Protein AF-A0A9W8DIS6-F1 (afdb_monomer_lite)

Radius of gyration: 17.86 Å; chains: 1; bounding box: 37×32×54 Å

Secondary structure (DSSP, 8-state):
-HHHHHHHHHHHHHH-HHHHHHHHHHHHHHHHHHHHHHHHS-HHHHTT-HHHHHHHHHHHHHHHHTT---HHHHHHHHHHHHTT-EEEEETT-SSSEEEEEE-TTS-HHHHHHHHHHHHHTT-EEEEEEES---S----HHHHHHHHHHHHHHHH-S----SEEEEEEEE---

InterPro domains:
  IPR006205 Mevalonate kinase [PTHR43290] (1-139)
  IPR013750 GHMP kinase, C-terminal domain [PF08544] (46-118)
  IPR036554 GHMP kinase, C-terminal domain superfamily [G3DSA:3.30.70.890] (1-132)
  IPR036554 GHMP kinase, C-terminal domain superfamily [SSF55060] (1-138)

Structure (mmCIF, N/CA/C/O backbone):
data_AF-A0A9W8DIS6-F1
#
_entry.id   AF-A0A9W8DIS6-F1
#
loop_
_atom_site.group_PDB
_atom_site.id
_atom_site.type_symbol
_atom_site.label_atom_id
_atom_site.label_alt_id
_atom_site.label_comp_id
_atom_site.label_asym_id
_atom_site.label_entity_id
_atom_site.label_seq_id
_atom_site.pdbx_PDB_ins_code
_atom_site.Cartn_x
_atom_site.Cartn_y
_atom_site.Cartn_z
_atom_site.occupancy
_atom_site.B_iso_or_equiv
_atom_site.auth_seq_id
_atom_site.auth_comp_id
_atom_site.auth_asym_id
_atom_site.auth_atom_id
_atom_site.pdbx_PDB_model_num
ATOM 1 N N . ASN A 1 1 ? 5.644 -17.305 -6.546 1.00 72.06 1 ASN A N 1
ATOM 2 C CA . ASN A 1 1 ? 4.998 -15.992 -6.705 1.00 72.06 1 ASN A CA 1
ATOM 3 C C . ASN A 1 1 ? 5.951 -14.820 -6.414 1.00 72.06 1 ASN A C 1
ATOM 5 O O . ASN A 1 1 ? 6.440 -14.231 -7.367 1.00 72.06 1 ASN A O 1
ATOM 9 N N . THR A 1 2 ? 6.385 -14.553 -5.170 1.00 89.00 2 THR A N 1
ATOM 10 C CA . THR A 1 2 ? 7.256 -13.386 -4.843 1.00 89.00 2 THR A CA 1
ATOM 11 C C . THR A 1 2 ? 8.532 -13.266 -5.687 1.00 89.00 2 THR A C 1
ATOM 13 O O . THR A 1 2 ? 8.830 -12.198 -6.209 1.00 89.00 2 THR A O 1
ATOM 16 N N . LYS A 1 3 ? 9.271 -14.368 -5.889 1.00 93.25 3 LYS A N 1
ATOM 17 C CA . LYS A 1 3 ? 10.482 -14.377 -6.735 1.00 93.25 3 LYS A CA 1
ATOM 18 C C . LYS A 1 3 ? 10.195 -13.938 -8.178 1.00 93.25 3 LYS A C 1
ATOM 20 O O . LYS A 1 3 ? 11.033 -13.285 -8.788 1.00 93.25 3 LYS A O 1
ATOM 25 N N . GLN A 1 4 ? 9.026 -14.295 -8.714 1.00 93.56 4 GLN A N 1
ATOM 26 C CA . GLN A 1 4 ? 8.616 -13.920 -10.069 1.00 93.56 4 GLN A CA 1
ATOM 27 C C . GLN A 1 4 ? 8.267 -12.434 -10.141 1.00 93.56 4 GLN A C 1
ATOM 29 O O . GLN A 1 4 ? 8.707 -11.780 -11.077 1.00 93.56 4 GLN A O 1
ATOM 34 N N . MET A 1 5 ? 7.564 -11.891 -9.140 1.00 95.62 5 MET A N 1
ATOM 35 C CA . MET A 1 5 ? 7.274 -10.453 -9.065 1.00 95.62 5 MET A CA 1
ATOM 36 C C . MET A 1 5 ? 8.565 -9.627 -9.020 1.00 95.62 5 MET A C 1
ATOM 38 O O . MET A 1 5 ? 8.744 -8.708 -9.814 1.00 95.62 5 MET A O 1
ATOM 42 N N . VAL A 1 6 ? 9.522 -10.020 -8.171 1.00 96.62 6 VAL A N 1
ATOM 43 C CA . VAL A 1 6 ? 10.832 -9.351 -8.075 1.00 96.62 6 VAL A CA 1
ATOM 44 C C . VAL A 1 6 ? 11.610 -9.439 -9.393 1.00 96.62 6 VAL A C 1
ATOM 46 O O . VAL A 1 6 ? 12.148 -8.434 -9.855 1.00 96.62 6 VAL A O 1
ATOM 49 N N . ALA A 1 7 ? 11.647 -10.615 -10.029 1.00 96.94 7 ALA A N 1
ATOM 50 C CA . ALA A 1 7 ? 12.296 -10.782 -11.330 1.00 96.94 7 ALA A CA 1
ATOM 51 C C . ALA A 1 7 ? 11.617 -9.948 -12.432 1.00 96.94 7 ALA A C 1
ATOM 53 O O . ALA A 1 7 ? 12.305 -9.381 -13.277 1.00 96.94 7 ALA A O 1
ATOM 54 N N . GLY A 1 8 ? 10.287 -9.832 -12.396 1.00 97.25 8 GLY A N 1
ATOM 55 C CA . GLY A 1 8 ? 9.509 -9.006 -13.316 1.00 97.25 8 GLY A CA 1
ATOM 56 C C . GLY A 1 8 ? 9.868 -7.526 -13.214 1.00 97.25 8 GLY A C 1
ATOM 57 O O . GLY A 1 8 ? 10.178 -6.905 -14.228 1.00 97.25 8 GLY A O 1
ATOM 58 N N . VAL A 1 9 ? 9.926 -6.980 -11.994 1.00 97.56 9 VAL A N 1
ATOM 59 C CA . VAL A 1 9 ? 10.345 -5.585 -11.764 1.00 97.56 9 VAL A CA 1
ATOM 60 C C . VAL A 1 9 ? 11.790 -5.363 -12.216 1.00 97.56 9 VAL A C 1
ATOM 62 O O . VAL A 1 9 ? 12.086 -4.354 -12.854 1.00 97.56 9 VAL A O 1
ATOM 65 N N . ALA A 1 10 ? 12.694 -6.309 -11.938 1.00 98.00 10 ALA A N 1
ATOM 66 C CA . ALA A 1 10 ? 14.090 -6.214 -12.364 1.00 98.00 10 ALA A CA 1
ATOM 67 C C . ALA A 1 10 ? 14.225 -6.167 -13.895 1.00 98.00 10 ALA A C 1
ATOM 69 O O . ALA A 1 10 ? 14.907 -5.286 -14.418 1.00 98.00 10 ALA A O 1
ATOM 70 N N . ALA A 1 11 ? 13.522 -7.053 -14.607 1.00 98.19 11 ALA A N 1
ATOM 71 C CA . ALA A 1 11 ? 13.493 -7.066 -16.067 1.00 98.19 11 ALA A CA 1
ATOM 72 C C . ALA A 1 11 ? 12.838 -5.799 -16.645 1.00 98.19 11 ALA A C 1
ATOM 74 O O . ALA A 1 11 ? 13.307 -5.252 -17.644 1.00 98.19 11 ALA A O 1
ATOM 75 N N . PHE A 1 12 ? 11.776 -5.291 -16.007 1.00 98.12 12 PHE A N 1
ATOM 76 C CA . PHE A 1 12 ? 11.136 -4.041 -16.416 1.00 98.12 12 PHE A CA 1
ATOM 77 C C . PHE A 1 12 ? 12.097 -2.852 -16.282 1.00 98.12 12 PHE A C 1
ATOM 79 O O . PHE A 1 12 ? 12.219 -2.048 -17.208 1.00 98.12 12 PHE A O 1
ATOM 86 N N . ARG A 1 13 ? 12.846 -2.792 -15.173 1.00 98.31 13 ARG A N 1
ATOM 87 C CA . ARG A 1 13 ? 13.876 -1.775 -14.936 1.00 98.31 13 ARG A CA 1
ATOM 88 C C . ARG A 1 13 ? 15.020 -1.855 -15.937 1.00 98.31 13 ARG A C 1
ATOM 90 O O . ARG A 1 13 ? 15.452 -0.820 -16.426 1.00 98.31 13 ARG A O 1
ATOM 97 N N . GLU A 1 14 ? 15.505 -3.055 -16.244 1.00 98.44 14 GLU A N 1
ATOM 98 C CA . GLU A 1 14 ? 16.570 -3.256 -17.234 1.00 98.44 14 GLU A CA 1
ATOM 99 C C . GLU A 1 14 ? 16.143 -2.765 -18.623 1.00 98.44 14 GLU A C 1
ATOM 101 O O . GLU A 1 14 ? 16.919 -2.124 -19.329 1.00 98.44 14 GLU A O 1
ATOM 106 N N . ARG A 1 15 ? 14.881 -3.006 -18.992 1.00 98.38 15 ARG A N 1
ATOM 107 C CA . ARG A 1 15 ? 14.345 -2.616 -20.296 1.00 98.38 15 ARG A CA 1
ATOM 108 C C . ARG A 1 15 ? 14.040 -1.120 -20.414 1.00 98.38 15 ARG A C 1
ATOM 110 O O . ARG A 1 15 ? 14.230 -0.557 -21.490 1.00 98.38 15 ARG A O 1
ATOM 117 N N . TYR A 1 16 ? 13.557 -0.484 -19.346 1.00 98.12 16 TYR A N 1
ATOM 118 C CA . TYR A 1 16 ? 13.136 0.924 -19.350 1.00 98.12 16 TYR A CA 1
ATOM 119 C C . TYR A 1 16 ? 13.656 1.694 -18.122 1.00 98.12 16 TYR A C 1
ATOM 121 O O . TYR A 1 16 ? 12.863 2.211 -17.328 1.00 98.12 16 TYR A O 1
ATOM 129 N N . PRO A 1 17 ? 14.983 1.824 -17.946 1.00 98.19 17 PRO A N 1
ATOM 130 C CA . PRO A 1 17 ? 15.562 2.384 -16.724 1.00 98.19 17 PRO A CA 1
ATOM 131 C C . PRO A 1 17 ? 15.177 3.850 -16.494 1.00 98.19 17 PRO A C 1
ATOM 133 O O . PRO A 1 17 ? 14.930 4.246 -15.358 1.00 98.19 17 PRO A O 1
ATOM 136 N N . SER A 1 18 ? 15.051 4.647 -17.560 1.00 98.31 18 SER A N 1
ATOM 137 C CA . SER A 1 18 ? 14.634 6.055 -17.480 1.00 98.31 18 SER A CA 1
ATOM 138 C C . SER A 1 18 ? 13.182 6.251 -17.032 1.00 98.31 18 SER A C 1
ATOM 140 O O . SER A 1 18 ? 12.822 7.356 -16.643 1.00 98.3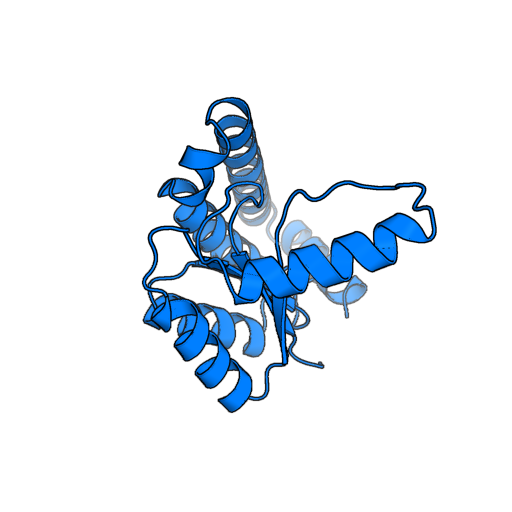1 18 SER A O 1
ATOM 142 N N . VAL A 1 19 ? 12.354 5.202 -17.081 1.00 97.38 19 VAL A N 1
ATOM 143 C CA . VAL A 1 19 ? 10.961 5.223 -16.610 1.00 97.38 19 VAL A CA 1
ATOM 144 C C . VAL A 1 19 ? 10.860 4.598 -15.223 1.00 97.38 19 VAL A C 1
ATOM 146 O O . VAL A 1 19 ? 10.214 5.152 -14.339 1.00 97.38 19 VAL A O 1
ATOM 149 N N . VAL A 1 20 ? 11.509 3.451 -15.016 1.00 98.31 20 VAL A N 1
ATOM 150 C CA . VAL A 1 20 ? 11.364 2.678 -13.779 1.00 98.31 20 VAL A CA 1
ATOM 151 C C . VAL A 1 20 ? 12.143 3.288 -12.618 1.00 98.31 20 VAL A C 1
ATOM 153 O O . VAL A 1 20 ? 11.636 3.266 -11.500 1.00 98.31 20 VAL A O 1
ATOM 156 N N . ASN A 1 21 ? 13.326 3.868 -12.847 1.00 98.50 21 ASN A N 1
ATOM 157 C CA . ASN A 1 21 ? 14.086 4.487 -11.757 1.00 98.50 21 ASN A CA 1
ATOM 158 C C . ASN A 1 21 ? 13.310 5.655 -11.117 1.00 98.50 21 ASN A C 1
ATOM 160 O O . ASN A 1 21 ? 13.090 5.583 -9.913 1.00 98.50 21 ASN A O 1
ATOM 164 N N . PRO A 1 22 ? 12.747 6.622 -11.875 1.00 98.50 22 PRO A N 1
ATOM 165 C CA . PRO A 1 22 ? 11.904 7.660 -11.277 1.00 98.50 22 PRO A CA 1
ATOM 166 C C . PRO A 1 22 ? 10.662 7.133 -10.544 1.00 98.50 22 PRO A C 1
ATOM 168 O O . PRO A 1 22 ? 10.220 7.741 -9.573 1.00 98.50 22 PRO A O 1
ATOM 171 N N . LEU A 1 23 ? 10.076 6.010 -10.985 1.00 98.12 23 LEU A N 1
ATOM 172 C CA . LEU A 1 23 ? 8.969 5.377 -10.256 1.00 98.12 23 LEU A CA 1
ATOM 173 C C . LEU A 1 23 ? 9.429 4.829 -8.900 1.00 98.12 23 LEU A C 1
ATOM 175 O O . LEU A 1 23 ? 8.708 4.974 -7.916 1.00 98.12 23 LEU A O 1
ATOM 179 N N . LEU A 1 24 ? 10.612 4.211 -8.844 1.00 98.38 24 LEU A N 1
ATOM 180 C CA . LEU A 1 24 ? 11.205 3.730 -7.596 1.00 98.38 24 LEU A CA 1
ATOM 181 C C . LEU A 1 24 ? 11.588 4.894 -6.675 1.00 98.38 24 LEU A C 1
ATOM 183 O O . LEU A 1 24 ? 11.267 4.835 -5.493 1.00 98.38 24 LEU A O 1
ATOM 187 N N . ASP A 1 25 ? 12.161 5.969 -7.220 1.00 98.62 25 ASP A N 1
ATOM 188 C CA . ASP A 1 25 ? 12.464 7.195 -6.471 1.00 98.62 25 ASP A CA 1
ATOM 189 C C . ASP A 1 25 ? 11.180 7.820 -5.894 1.00 98.62 25 ASP A C 1
ATOM 191 O O . ASP A 1 25 ? 11.153 8.287 -4.759 1.00 98.62 25 ASP A O 1
ATOM 195 N N . ALA A 1 26 ? 10.067 7.780 -6.635 1.00 98.56 26 ALA A N 1
ATOM 196 C CA . ALA A 1 26 ? 8.774 8.244 -6.135 1.00 98.56 26 ALA A CA 1
ATOM 197 C C . ALA A 1 26 ? 8.210 7.349 -5.014 1.00 98.56 26 ALA A C 1
ATOM 199 O O . ALA A 1 26 ? 7.587 7.859 -4.081 1.00 98.56 26 ALA A O 1
ATOM 200 N N . VAL A 1 27 ? 8.419 6.027 -5.077 1.00 98.25 27 VAL A N 1
ATOM 201 C CA . VAL A 1 27 ? 8.064 5.107 -3.978 1.00 98.25 27 VAL A CA 1
ATOM 202 C C . VAL A 1 27 ? 8.900 5.409 -2.732 1.00 98.25 27 VAL A C 1
ATOM 204 O O . VAL A 1 27 ? 8.349 5.415 -1.630 1.00 98.25 27 VAL A O 1
ATOM 207 N N . ASP A 1 28 ? 10.191 5.692 -2.907 1.00 98.56 28 ASP A N 1
ATOM 208 C CA . ASP A 1 28 ? 11.099 6.082 -1.827 1.00 98.56 28 ASP A CA 1
ATOM 209 C C . ASP A 1 28 ? 10.669 7.410 -1.188 1.00 98.56 28 ASP A C 1
ATOM 211 O O . ASP A 1 28 ? 10.418 7.469 0.014 1.00 98.56 28 ASP A O 1
ATOM 215 N N . GLY A 1 29 ? 10.391 8.435 -1.999 1.00 98.62 29 GLY A N 1
ATOM 216 C CA . GLY A 1 29 ? 9.891 9.723 -1.514 1.00 98.62 29 GLY A CA 1
ATOM 217 C C . GLY A 1 29 ? 8.565 9.623 -0.744 1.00 98.62 29 GLY A C 1
ATOM 218 O O . GLY A 1 29 ? 8.344 10.370 0.213 1.00 98.62 29 GLY A O 1
ATOM 219 N N . ILE A 1 30 ? 7.681 8.675 -1.088 1.00 98.38 30 ILE A N 1
ATOM 220 C CA . ILE A 1 30 ? 6.486 8.382 -0.275 1.00 98.38 30 ILE A CA 1
ATOM 221 C C . ILE A 1 30 ? 6.878 7.835 1.102 1.00 98.38 30 ILE A C 1
ATOM 223 O O . ILE A 1 30 ? 6.278 8.235 2.102 1.00 98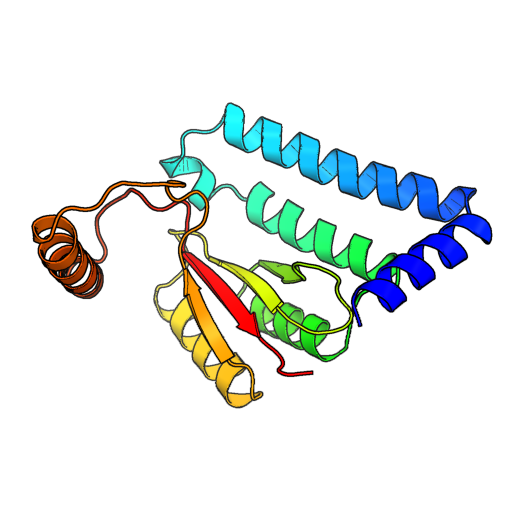.38 30 ILE A O 1
ATOM 227 N N . ALA A 1 31 ? 7.845 6.916 1.164 1.00 97.69 31 ALA A N 1
ATOM 228 C CA . ALA A 1 31 ? 8.308 6.334 2.419 1.00 97.69 31 ALA A CA 1
ATOM 229 C C . ALA A 1 31 ? 8.978 7.388 3.313 1.00 97.69 31 ALA A C 1
ATOM 231 O O . ALA A 1 31 ? 8.632 7.479 4.490 1.00 97.69 31 ALA A O 1
ATOM 232 N N . GLU A 1 32 ? 9.844 8.232 2.749 1.00 98.31 32 GLU A N 1
ATOM 233 C CA . GLU A 1 32 ? 10.479 9.350 3.455 1.00 98.31 32 GLU A CA 1
ATOM 234 C C . GLU A 1 32 ? 9.441 10.346 3.988 1.00 98.31 32 GLU A C 1
ATOM 236 O O . GLU A 1 32 ? 9.475 10.724 5.160 1.00 98.31 32 GLU A O 1
ATOM 241 N N . THR A 1 33 ? 8.458 10.719 3.160 1.00 98.00 33 THR A N 1
ATOM 242 C CA . THR A 1 33 ? 7.373 11.628 3.565 1.00 98.00 33 THR A CA 1
ATOM 243 C C . THR A 1 33 ? 6.548 11.025 4.700 1.00 98.00 33 THR A C 1
ATOM 245 O O . THR A 1 33 ? 6.247 11.703 5.683 1.00 98.00 33 THR A O 1
ATOM 248 N N . PHE A 1 34 ? 6.202 9.738 4.602 1.00 96.56 34 PHE A N 1
ATOM 249 C CA . PHE A 1 34 ? 5.468 9.040 5.655 1.00 96.56 34 PHE A CA 1
ATOM 250 C C . PHE A 1 34 ? 6.284 8.955 6.951 1.00 96.56 34 PHE A C 1
ATOM 252 O O . PHE A 1 34 ? 5.748 9.185 8.032 1.00 96.56 34 PHE A O 1
ATOM 259 N N . GLN A 1 35 ? 7.585 8.677 6.860 1.00 96.06 35 GLN A N 1
ATOM 260 C CA . GLN A 1 35 ? 8.473 8.624 8.018 1.00 96.06 35 GLN A CA 1
ATOM 261 C C . GLN A 1 35 ? 8.592 9.988 8.707 1.00 96.06 35 GLN A C 1
ATOM 263 O O . GLN A 1 35 ? 8.487 10.063 9.932 1.00 96.06 35 GLN A O 1
ATOM 268 N N . ALA A 1 36 ? 8.767 11.067 7.941 1.00 96.69 36 ALA A N 1
ATOM 269 C CA . ALA A 1 36 ? 8.799 12.424 8.477 1.00 96.69 36 ALA A CA 1
ATOM 270 C C . ALA A 1 36 ? 7.477 12.782 9.170 1.00 96.69 36 ALA A C 1
ATOM 272 O O . ALA A 1 36 ? 7.481 13.344 10.268 1.00 96.69 36 ALA A O 1
ATOM 273 N N . LEU A 1 37 ? 6.347 12.393 8.573 1.00 95.19 37 LEU A N 1
ATOM 274 C CA . LEU A 1 37 ? 5.027 12.595 9.157 1.00 95.19 37 LEU A CA 1
ATOM 275 C C . LEU A 1 37 ? 4.894 11.866 10.501 1.00 95.19 37 LEU A C 1
ATOM 277 O O . LEU A 1 37 ? 4.496 12.478 11.489 1.00 95.19 37 LEU A O 1
ATOM 281 N N . VAL A 1 38 ? 5.296 10.593 10.563 1.00 92.81 38 VAL A N 1
ATOM 282 C CA . VAL A 1 38 ? 5.292 9.791 11.800 1.00 92.81 38 VAL A CA 1
ATOM 283 C C . VAL A 1 38 ? 6.190 10.410 12.873 1.00 92.81 38 VAL A C 1
ATOM 285 O O . VAL A 1 38 ? 5.822 10.427 14.043 1.00 92.81 38 VAL A O 1
ATOM 288 N N . ALA A 1 39 ? 7.360 10.929 12.496 1.00 93.69 39 ALA A N 1
ATOM 289 C CA . ALA A 1 39 ? 8.313 11.509 13.440 1.00 93.69 39 ALA A CA 1
ATOM 290 C C . ALA A 1 39 ? 7.865 12.865 14.016 1.00 93.69 39 ALA A C 1
ATOM 292 O O . ALA A 1 39 ? 8.279 13.234 15.113 1.00 93.69 39 ALA A O 1
ATOM 293 N N . THR A 1 40 ? 7.049 13.617 13.274 1.00 94.75 40 THR A N 1
ATOM 294 C CA . THR A 1 40 ? 6.651 14.995 13.620 1.00 94.75 40 THR A CA 1
ATOM 295 C C . THR A 1 40 ? 5.218 15.108 14.138 1.00 94.75 40 THR A C 1
ATOM 297 O O . THR A 1 40 ? 4.870 16.118 14.749 1.00 94.75 40 THR A O 1
ATOM 300 N N . THR A 1 41 ? 4.394 14.079 13.937 1.00 91.38 41 THR A N 1
ATOM 301 C CA . THR A 1 41 ? 2.972 14.082 14.297 1.00 91.38 41 THR A CA 1
ATOM 302 C C . THR A 1 41 ? 2.720 13.177 15.502 1.00 91.38 41 THR A C 1
ATOM 304 O O . THR A 1 41 ? 3.044 11.990 15.448 1.00 91.38 41 THR A O 1
ATOM 307 N N . PRO A 1 42 ? 2.098 13.680 16.587 1.00 89.56 42 PRO A N 1
ATOM 308 C CA . PRO A 1 42 ? 1.676 12.837 17.701 1.00 89.56 42 PRO A CA 1
ATOM 309 C C . PRO A 1 42 ? 0.785 11.683 17.229 1.00 89.56 42 PRO A C 1
ATOM 311 O O . PRO A 1 42 ? -0.081 11.878 16.375 1.00 89.56 42 PRO A O 1
ATOM 314 N N . ALA A 1 43 ? 0.935 10.497 17.827 1.00 80.62 43 ALA A N 1
ATOM 315 C CA . ALA A 1 43 ? 0.215 9.289 17.408 1.00 80.62 43 ALA A CA 1
ATOM 316 C C . ALA A 1 43 ? -1.314 9.485 17.316 1.00 80.62 43 ALA A C 1
ATOM 318 O O . ALA A 1 43 ? -1.927 9.069 16.336 1.00 80.62 43 ALA A O 1
ATOM 319 N N . ALA A 1 44 ? -1.904 10.204 18.279 1.00 81.00 44 ALA A N 1
ATOM 320 C CA . ALA A 1 44 ? -3.336 10.519 18.309 1.00 81.00 44 ALA A CA 1
ATOM 321 C C . ALA A 1 44 ? -3.815 11.376 17.118 1.00 81.00 44 ALA A C 1
ATOM 323 O O . ALA A 1 44 ? -4.983 11.340 16.746 1.00 81.00 44 ALA A O 1
ATOM 324 N N . GLN A 1 45 ? -2.926 12.163 16.509 1.00 87.62 45 GLN A N 1
ATOM 325 C CA . GLN A 1 45 ? -3.245 12.981 15.334 1.00 87.62 45 GLN A CA 1
ATOM 326 C C . GLN A 1 45 ? -2.946 12.235 14.033 1.00 87.62 45 GLN A C 1
ATOM 328 O O . GLN A 1 45 ? -3.649 12.418 13.040 1.00 87.62 45 GLN A O 1
ATOM 333 N N . LEU A 1 46 ? -1.939 11.356 14.045 1.00 88.19 46 LEU A N 1
ATOM 334 C CA . LEU A 1 46 ? -1.528 10.587 12.875 1.00 88.19 46 LEU A CA 1
ATOM 335 C C . LEU A 1 46 ? -2.658 9.687 12.353 1.00 88.19 46 LEU A C 1
ATOM 337 O O . LEU A 1 46 ? -2.827 9.572 11.140 1.00 88.19 46 LEU A O 1
ATOM 341 N N . ALA A 1 47 ? -3.467 9.114 13.252 1.00 86.38 47 ALA A N 1
ATOM 342 C CA . ALA A 1 47 ? -4.607 8.260 12.907 1.00 86.38 47 ALA A CA 1
ATOM 343 C C . ALA A 1 47 ? -5.590 8.924 11.922 1.00 86.38 47 ALA A C 1
ATOM 345 O O . ALA A 1 47 ? -6.146 8.260 11.048 1.00 86.38 47 ALA A O 1
ATOM 346 N N . ASN A 1 48 ? -5.761 10.242 12.032 1.00 89.62 48 ASN A N 1
ATOM 347 C CA . ASN A 1 48 ? -6.702 11.027 11.233 1.00 89.62 48 ASN A CA 1
ATOM 348 C C . ASN A 1 48 ? -6.011 11.947 10.223 1.00 89.62 48 ASN A C 1
ATOM 350 O O . ASN A 1 48 ? -6.670 12.764 9.578 1.00 89.62 48 ASN A O 1
ATOM 354 N N . HIS A 1 49 ? -4.689 11.838 10.077 1.00 93.25 49 HIS A N 1
ATOM 355 C CA . HIS A 1 49 ? -3.944 12.735 9.213 1.00 93.25 49 HIS A CA 1
ATOM 356 C C . HIS A 1 49 ? -4.256 12.431 7.734 1.00 93.25 49 HIS A C 1
ATOM 358 O O . HIS A 1 49 ? -4.021 11.306 7.277 1.00 93.25 49 HIS A O 1
ATOM 364 N N . PRO A 1 50 ? -4.751 13.408 6.948 1.00 90.81 50 PRO A N 1
ATOM 365 C CA . PRO A 1 50 ? -5.237 13.167 5.585 1.00 90.81 50 PRO A CA 1
ATOM 366 C C . PRO A 1 50 ? -4.145 12.632 4.650 1.00 90.81 50 PRO A C 1
ATOM 368 O O . PRO A 1 50 ? -4.421 11.828 3.753 1.00 90.81 50 PRO A O 1
ATOM 371 N N . ASP A 1 51 ? -2.889 13.020 4.889 1.00 95.44 51 ASP A N 1
ATOM 372 C CA . ASP A 1 51 ? -1.773 12.548 4.072 1.00 95.44 51 ASP A CA 1
ATOM 373 C C . ASP A 1 51 ? -1.483 11.057 4.244 1.00 95.44 51 ASP A C 1
ATOM 375 O O . ASP A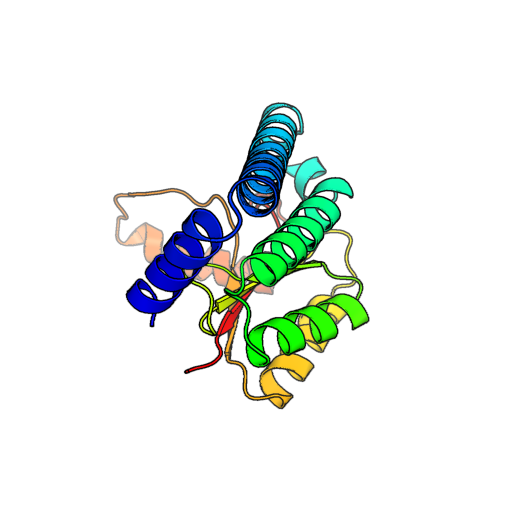 1 51 ? -0.989 10.446 3.303 1.00 95.44 51 ASP A O 1
ATOM 379 N N . VAL A 1 52 ? -1.846 10.418 5.364 1.00 94.94 52 VAL A N 1
ATOM 380 C CA . VAL A 1 52 ? -1.619 8.971 5.532 1.00 94.94 52 VAL A CA 1
ATOM 381 C C . VAL A 1 52 ? -2.392 8.184 4.475 1.00 94.94 52 VAL A C 1
ATOM 383 O O . VAL A 1 52 ? -1.809 7.403 3.720 1.00 94.94 52 VAL A O 1
ATOM 386 N N . ALA A 1 53 ? -3.696 8.443 4.359 1.00 94.81 53 ALA A N 1
ATOM 387 C CA . ALA A 1 53 ? -4.545 7.798 3.363 1.00 94.81 53 ALA A CA 1
ATOM 388 C C . ALA A 1 53 ? -4.078 8.119 1.931 1.00 94.81 53 ALA A C 1
ATOM 390 O O . ALA A 1 53 ? -4.020 7.235 1.070 1.00 94.81 53 ALA A O 1
ATOM 391 N N . ARG A 1 54 ? -3.677 9.372 1.681 1.00 96.50 54 ARG A N 1
ATOM 392 C CA . ARG A 1 54 ? -3.159 9.809 0.379 1.00 96.50 54 ARG A CA 1
ATOM 393 C C . ARG A 1 54 ? -1.876 9.068 -0.006 1.00 96.50 54 ARG A C 1
ATOM 395 O O . ARG A 1 54 ? -1.799 8.543 -1.115 1.00 96.50 54 ARG A O 1
ATOM 402 N N . LEU A 1 55 ? -0.900 8.985 0.896 1.00 98.00 55 LEU A N 1
ATOM 403 C CA . LEU A 1 55 ? 0.380 8.304 0.677 1.00 98.00 55 LEU A CA 1
ATOM 404 C C . LEU A 1 55 ? 0.184 6.800 0.451 1.00 98.00 55 LEU A C 1
ATOM 406 O O . LEU A 1 55 ? 0.776 6.234 -0.469 1.00 98.00 55 LEU A O 1
ATOM 410 N N . ILE A 1 56 ? -0.705 6.159 1.218 1.00 97.31 56 ILE A N 1
ATOM 411 C CA . ILE A 1 56 ? -1.076 4.748 1.033 1.00 97.31 56 ILE A CA 1
ATOM 412 C C . ILE A 1 56 ? -1.647 4.515 -0.371 1.00 97.31 56 ILE A C 1
ATOM 414 O O . ILE A 1 56 ? -1.175 3.631 -1.094 1.00 97.31 56 ILE A O 1
ATOM 418 N N . GLY A 1 57 ? -2.627 5.328 -0.774 1.00 97.06 57 GLY A N 1
ATOM 419 C CA . GLY A 1 57 ? -3.268 5.216 -2.081 1.00 97.06 57 GLY A CA 1
ATOM 420 C C . GLY A 1 57 ? -2.312 5.485 -3.247 1.00 97.06 57 GLY A C 1
ATOM 421 O O . GLY A 1 57 ? -2.353 4.760 -4.243 1.00 97.06 57 GLY A O 1
ATOM 422 N N . LEU A 1 58 ? -1.431 6.484 -3.122 1.00 97.75 58 LEU A N 1
ATOM 423 C CA . LEU A 1 58 ? -0.406 6.795 -4.125 1.00 97.75 58 LEU A CA 1
ATOM 424 C C . LEU A 1 58 ? 0.587 5.644 -4.289 1.00 97.75 58 LEU A C 1
ATOM 426 O O . LEU A 1 58 ? 0.863 5.234 -5.415 1.00 97.75 58 LEU A O 1
ATOM 430 N N . ASN A 1 59 ? 1.063 5.069 -3.183 1.00 98.19 59 ASN A N 1
ATOM 431 C CA . ASN A 1 59 ? 2.022 3.970 -3.233 1.00 98.19 59 ASN A CA 1
ATOM 432 C C . ASN A 1 59 ? 1.436 2.747 -3.955 1.00 98.19 59 ASN A C 1
ATOM 434 O O . ASN A 1 59 ? 2.096 2.137 -4.788 1.00 98.19 59 ASN A O 1
ATOM 438 N N . HIS A 1 60 ? 0.160 2.420 -3.718 1.00 97.75 60 HIS A N 1
ATOM 439 C CA . HIS A 1 60 ? -0.495 1.337 -4.454 1.00 97.75 60 HIS A CA 1
ATOM 440 C C . HIS A 1 60 ? -0.501 1.567 -5.973 1.00 97.75 60 HIS A C 1
ATOM 442 O O . HIS A 1 60 ? -0.250 0.630 -6.730 1.00 97.75 60 HIS A O 1
ATOM 448 N N . VAL A 1 61 ? -0.757 2.800 -6.428 1.00 97.50 61 VAL A N 1
ATOM 449 C CA . VAL A 1 61 ? -0.726 3.134 -7.861 1.00 97.50 61 VAL A CA 1
ATOM 450 C C . VAL A 1 61 ? 0.679 2.949 -8.427 1.00 97.50 61 VAL A C 1
ATOM 452 O O . VAL A 1 61 ? 0.824 2.285 -9.448 1.00 97.50 61 VAL A O 1
ATOM 455 N N . LEU A 1 62 ? 1.712 3.466 -7.754 1.00 98.00 62 LEU A N 1
ATOM 456 C CA . LEU A 1 62 ? 3.098 3.314 -8.209 1.00 98.00 62 LEU A CA 1
ATOM 457 C C . LEU A 1 62 ? 3.521 1.841 -8.280 1.00 98.00 62 LEU A C 1
ATOM 459 O O . LEU A 1 62 ? 4.080 1.410 -9.284 1.00 98.00 62 LEU A O 1
ATOM 463 N N . LEU A 1 63 ? 3.181 1.042 -7.266 1.00 97.56 63 LEU A N 1
ATOM 464 C CA . LEU A 1 63 ? 3.438 -0.402 -7.270 1.00 97.56 63 LEU A CA 1
ATOM 465 C C . LEU A 1 63 ? 2.690 -1.115 -8.405 1.00 97.56 63 LEU A C 1
ATOM 467 O O . LEU A 1 63 ? 3.232 -2.015 -9.042 1.00 97.56 63 LEU A O 1
ATOM 471 N N . SER A 1 64 ? 1.469 -0.683 -8.715 1.00 96.56 64 SER A N 1
ATOM 472 C CA . SER A 1 64 ? 0.712 -1.234 -9.842 1.00 96.56 64 SER A CA 1
ATOM 473 C C . SER A 1 64 ? 1.385 -0.933 -11.181 1.00 96.56 64 SER A C 1
ATOM 475 O O . SER A 1 64 ? 1.471 -1.820 -12.028 1.00 96.56 64 SER A O 1
ATOM 477 N N . LEU A 1 65 ? 1.941 0.274 -11.349 1.00 96.81 65 LEU A N 1
ATOM 478 C CA . LEU A 1 65 ? 2.719 0.650 -12.538 1.00 96.81 65 LEU A CA 1
ATOM 479 C C . LEU A 1 65 ? 4.004 -0.173 -12.690 1.00 96.81 65 LEU A C 1
ATOM 481 O O . LEU A 1 65 ? 4.430 -0.426 -13.813 1.00 96.81 65 LEU A O 1
ATOM 485 N N . LEU A 1 66 ? 4.598 -0.631 -11.585 1.00 96.88 66 LEU A N 1
ATOM 486 C CA . LEU A 1 66 ? 5.751 -1.541 -11.599 1.00 96.88 66 LEU A CA 1
ATOM 487 C C . LEU A 1 66 ? 5.384 -2.982 -11.996 1.00 96.88 66 LEU A C 1
ATOM 489 O O . LEU A 1 66 ? 6.272 -3.826 -12.108 1.00 96.88 66 LEU A O 1
ATOM 493 N N . GLY A 1 67 ? 4.100 -3.274 -12.226 1.00 95.25 67 GLY A N 1
ATOM 494 C CA . GLY A 1 67 ? 3.634 -4.572 -12.710 1.00 95.25 67 GLY A CA 1
ATOM 495 C C . GLY A 1 67 ? 3.476 -5.631 -11.621 1.00 95.25 67 GLY A C 1
ATOM 496 O O . GLY A 1 67 ? 3.422 -6.815 -11.940 1.00 95.25 67 GLY A O 1
ATOM 497 N N . VAL A 1 68 ? 3.395 -5.226 -10.348 1.00 96.69 68 VAL A N 1
ATOM 498 C CA . VAL A 1 68 ? 3.203 -6.151 -9.215 1.00 96.69 68 VAL A CA 1
ATOM 499 C C . VAL A 1 68 ? 1.764 -6.182 -8.683 1.00 96.69 68 VAL A C 1
ATOM 501 O O . VAL A 1 68 ? 1.518 -6.786 -7.642 1.00 96.69 68 VAL A O 1
ATOM 504 N N . SER A 1 69 ? 0.795 -5.552 -9.363 1.00 94.44 69 SER A N 1
ATOM 505 C CA . SER A 1 69 ? -0.624 -5.677 -8.979 1.00 94.44 69 SER A CA 1
ATOM 506 C C . SER A 1 69 ? -1.252 -6.996 -9.448 1.00 94.44 69 SER A C 1
ATOM 508 O O . SER A 1 69 ? -0.635 -7.809 -10.135 1.00 94.44 69 SER A O 1
ATOM 510 N N . HIS A 1 70 ? -2.498 -7.209 -9.036 1.00 95.25 70 HIS A N 1
ATOM 511 C CA . HIS A 1 70 ? -3.355 -8.321 -9.420 1.00 95.25 70 HIS A CA 1
ATOM 512 C C . HIS A 1 70 ? -4.818 -7.882 -9.297 1.00 95.25 70 HIS A C 1
ATOM 514 O O . HIS A 1 70 ? -5.145 -7.131 -8.381 1.00 95.25 70 HIS A O 1
ATOM 520 N N . THR A 1 71 ? -5.721 -8.415 -10.126 1.00 95.12 71 THR A N 1
ATOM 521 C CA . THR A 1 71 ? -7.149 -8.033 -10.130 1.00 95.12 71 THR A CA 1
ATOM 522 C C . THR A 1 71 ? -7.801 -8.128 -8.747 1.00 95.12 71 THR A C 1
ATOM 524 O O . THR A 1 71 ? -8.631 -7.298 -8.390 1.00 95.12 71 THR A O 1
ATOM 527 N N . ALA A 1 72 ? -7.390 -9.102 -7.930 1.00 95.50 72 ALA A N 1
ATOM 528 C CA . ALA A 1 72 ? -7.831 -9.224 -6.539 1.00 95.50 72 ALA A CA 1
ATOM 529 C C . ALA A 1 72 ? -7.428 -8.013 -5.670 1.00 95.50 72 ALA A C 1
ATOM 531 O O . ALA A 1 72 ? -8.244 -7.494 -4.914 1.00 95.50 72 ALA A O 1
ATOM 532 N N . LEU A 1 73 ? -6.185 -7.539 -5.797 1.00 96.06 73 LEU A N 1
ATOM 533 C CA . LEU A 1 73 ? -5.686 -6.366 -5.073 1.00 96.06 73 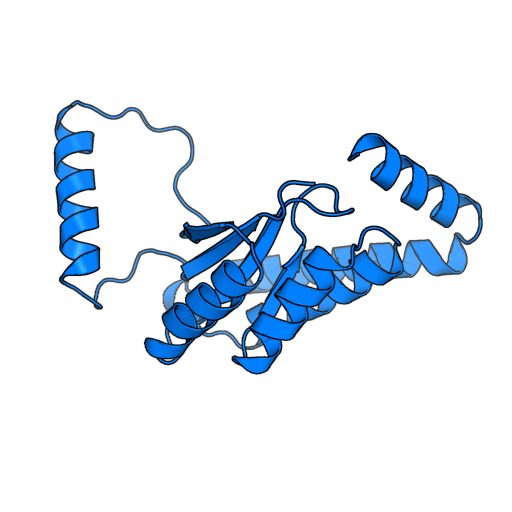LEU A CA 1
ATOM 534 C C . LEU A 1 73 ? -6.374 -5.086 -5.554 1.00 96.06 73 LEU A C 1
ATOM 536 O O . LEU A 1 73 ? -6.737 -4.248 -4.728 1.00 96.06 73 LEU A O 1
ATOM 540 N N . ASP A 1 74 ? -6.592 -4.966 -6.866 1.00 95.44 74 ASP A N 1
ATOM 541 C CA . ASP A 1 74 ? -7.318 -3.841 -7.459 1.00 95.44 74 ASP A CA 1
ATOM 542 C C . ASP A 1 74 ? -8.780 -3.825 -6.979 1.00 95.44 74 ASP A C 1
ATOM 544 O O . ASP A 1 74 ? -9.288 -2.778 -6.588 1.00 95.44 74 ASP A O 1
ATOM 548 N N . THR A 1 75 ? -9.421 -4.997 -6.880 1.00 96.81 75 THR A N 1
ATOM 549 C CA . THR A 1 75 ? -10.782 -5.142 -6.333 1.00 96.81 75 THR A CA 1
ATOM 550 C C . THR A 1 75 ? -10.849 -4.680 -4.880 1.00 96.81 75 THR A C 1
ATOM 552 O O . THR A 1 75 ? -11.715 -3.878 -4.540 1.00 96.81 75 THR A O 1
ATOM 555 N N . ILE A 1 76 ? -9.921 -5.125 -4.021 1.00 97.00 76 ILE A N 1
ATOM 556 C CA . ILE A 1 76 ? -9.876 -4.689 -2.614 1.00 97.00 76 ILE A CA 1
ATOM 557 C C . ILE A 1 76 ? -9.716 -3.168 -2.528 1.00 97.00 76 ILE A C 1
ATOM 559 O O . ILE A 1 76 ? -10.389 -2.506 -1.737 1.00 97.00 76 ILE A O 1
ATOM 563 N N . ARG A 1 77 ? -8.837 -2.600 -3.359 1.00 96.38 77 ARG A N 1
ATOM 564 C CA . ARG A 1 77 ? -8.603 -1.157 -3.412 1.00 96.38 77 ARG A CA 1
ATOM 565 C C . ARG A 1 77 ? -9.844 -0.395 -3.873 1.00 96.38 77 ARG A C 1
ATOM 567 O O . ARG A 1 77 ? -10.165 0.632 -3.282 1.00 96.38 77 ARG A O 1
ATOM 574 N N . ASP A 1 78 ? -10.550 -0.885 -4.882 1.00 97.19 78 ASP A N 1
ATOM 575 C CA . ASP A 1 78 ? -11.764 -0.247 -5.385 1.00 97.19 78 ASP A CA 1
ATOM 576 C C . ASP A 1 78 ? -12.921 -0.336 -4.388 1.00 97.19 78 ASP A C 1
ATOM 578 O O . ASP A 1 78 ? -13.640 0.648 -4.214 1.00 97.19 78 ASP A O 1
ATOM 582 N N . VAL A 1 79 ? -13.072 -1.469 -3.692 1.00 97.19 79 VAL A N 1
ATOM 583 C CA . VAL A 1 79 ? -14.019 -1.609 -2.576 1.00 97.19 79 VAL A CA 1
ATOM 584 C C . VAL A 1 79 ? -13.680 -0.591 -1.485 1.00 97.19 79 VAL A C 1
ATOM 586 O O . VAL A 1 79 ? -14.524 0.229 -1.138 1.00 97.19 79 VAL A O 1
ATOM 589 N N . ALA A 1 80 ? -12.431 -0.551 -1.008 1.00 96.12 80 ALA A N 1
ATOM 590 C CA . ALA A 1 80 ? -12.008 0.411 0.012 1.00 96.12 80 ALA A CA 1
ATOM 591 C C . ALA A 1 80 ? -12.301 1.866 -0.3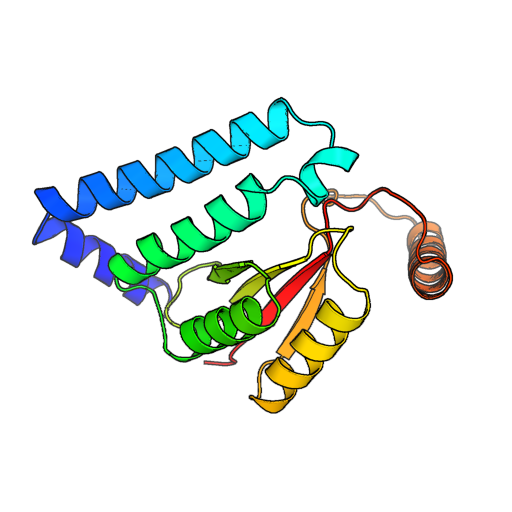94 1.00 96.12 80 ALA A C 1
ATOM 593 O O . ALA A 1 80 ? -12.827 2.638 0.405 1.00 96.12 80 ALA A O 1
ATOM 594 N N . ARG A 1 81 ? -12.046 2.227 -1.658 1.00 95.56 81 ARG A N 1
ATOM 595 C CA . ARG A 1 81 ? -12.326 3.573 -2.178 1.00 95.56 81 ARG A CA 1
ATOM 596 C C . ARG A 1 81 ? -13.812 3.927 -2.184 1.00 95.56 81 ARG A C 1
ATOM 598 O O . ARG A 1 81 ? -14.123 5.092 -1.947 1.00 95.56 81 ARG A O 1
ATOM 605 N N . ARG A 1 82 ? -14.720 2.975 -2.439 1.00 95.31 82 ARG A N 1
ATOM 606 C CA . ARG A 1 82 ? -16.178 3.213 -2.350 1.00 95.31 82 ARG A CA 1
ATOM 607 C C . ARG A 1 82 ? -16.614 3.589 -0.936 1.00 95.31 82 ARG A C 1
ATOM 609 O O . ARG A 1 82 ? -17.505 4.414 -0.785 1.00 95.31 82 ARG A O 1
ATOM 616 N N . HIS A 1 83 ? -15.920 3.056 0.067 1.00 93.88 83 HIS A N 1
ATOM 617 C CA . HIS A 1 83 ? -16.106 3.384 1.484 1.00 93.88 83 HIS A CA 1
ATOM 618 C C . HIS A 1 83 ? -15.326 4.631 1.935 1.00 93.88 83 HIS A C 1
ATOM 620 O O . HIS A 1 83 ? -15.281 4.938 3.121 1.00 93.88 83 HIS A O 1
ATOM 626 N N . GLY A 1 84 ? -14.686 5.361 1.012 1.00 93.12 84 GLY A N 1
ATOM 627 C CA . GLY A 1 84 ? -13.880 6.543 1.339 1.00 93.12 84 GLY A CA 1
ATOM 628 C C . GLY A 1 84 ? -12.537 6.224 2.008 1.00 93.12 84 GLY A C 1
ATOM 629 O O . GLY A 1 84 ? -11.901 7.118 2.563 1.00 93.12 84 GLY A O 1
ATOM 630 N N . LEU A 1 85 ? -12.088 4.969 1.948 1.00 95.44 85 LEU A N 1
ATOM 631 C CA . LEU A 1 85 ? -10.875 4.485 2.600 1.00 95.44 85 LEU A CA 1
ATOM 632 C C . LEU A 1 85 ? -9.741 4.274 1.591 1.00 95.44 85 LEU A C 1
ATOM 634 O O . LEU A 1 85 ? -9.951 4.054 0.394 1.00 95.44 85 LEU A O 1
ATOM 638 N N . ALA A 1 86 ? -8.506 4.328 2.085 1.00 95.81 86 ALA A N 1
ATOM 639 C CA . ALA A 1 86 ? -7.318 4.078 1.281 1.00 95.81 86 ALA A CA 1
ATOM 640 C C . ALA A 1 86 ? -6.789 2.669 1.526 1.00 95.81 86 ALA A C 1
ATOM 642 O O . ALA A 1 86 ? -6.679 2.223 2.666 1.00 95.81 86 ALA A O 1
ATOM 643 N N . ALA A 1 87 ? -6.396 1.992 0.450 1.00 96.81 87 ALA A N 1
ATOM 644 C CA . ALA A 1 87 ? -5.797 0.672 0.528 1.00 96.81 87 ALA A CA 1
ATOM 645 C C . ALA A 1 87 ? -4.541 0.568 -0.329 1.00 96.81 87 ALA A C 1
ATOM 647 O O . ALA A 1 87 ? -4.414 1.232 -1.362 1.00 96.81 87 ALA A O 1
ATOM 648 N N . LYS A 1 88 ? -3.630 -0.311 0.088 1.00 97.19 88 LYS A N 1
ATOM 649 C CA . LYS A 1 88 ? -2.462 -0.703 -0.698 1.00 97.19 88 LYS A CA 1
ATOM 650 C C . LYS A 1 88 ? -2.163 -2.185 -0.584 1.00 97.19 88 LYS A C 1
ATOM 652 O O . LYS A 1 88 ? -2.486 -2.821 0.410 1.00 97.19 88 LYS A O 1
ATOM 657 N N . MET A 1 89 ? -1.460 -2.718 -1.578 1.00 95.81 89 MET A N 1
ATOM 658 C CA . MET A 1 89 ? -0.933 -4.080 -1.502 1.00 95.81 89 MET A CA 1
ATOM 659 C C . MET A 1 89 ? 0.227 -4.144 -0.503 1.00 95.81 89 MET A C 1
ATOM 661 O O . MET A 1 89 ? 0.884 -3.131 -0.228 1.00 95.81 89 MET A O 1
ATOM 665 N N . THR A 1 90 ? 0.485 -5.327 0.043 1.00 93.12 90 THR A N 1
ATOM 666 C CA . THR A 1 90 ? 1.560 -5.571 1.012 1.00 93.12 90 THR A CA 1
ATOM 667 C C . THR A 1 90 ? 2.319 -6.850 0.664 1.00 93.12 90 THR A C 1
ATOM 669 O O . THR A 1 90 ? 1.744 -7.800 0.137 1.00 93.12 90 THR A O 1
ATOM 672 N N . GLY A 1 91 ? 3.628 -6.870 0.928 1.00 91.69 91 GLY A N 1
ATOM 673 C CA . GLY A 1 91 ? 4.499 -7.973 0.520 1.00 91.69 91 GLY A CA 1
ATOM 674 C C . GLY A 1 91 ? 4.892 -7.908 -0.960 1.00 91.69 91 GLY A C 1
ATOM 675 O O . GLY A 1 91 ? 5.150 -6.831 -1.487 1.00 91.69 91 GLY A O 1
ATOM 676 N N . GLY A 1 92 ? 4.979 -9.070 -1.615 1.00 88.62 92 GLY A N 1
ATOM 677 C CA . GLY A 1 92 ? 5.519 -9.197 -2.975 1.00 88.62 92 GLY A CA 1
ATOM 678 C C . GLY A 1 92 ? 4.607 -8.741 -4.118 1.00 88.62 92 GLY A C 1
ATOM 679 O O . GLY A 1 92 ? 5.091 -8.647 -5.241 1.00 88.62 92 GLY A O 1
ATOM 680 N N . GLY A 1 93 ? 3.321 -8.487 -3.856 1.00 89.50 93 GLY A N 1
ATOM 681 C CA . GLY A 1 93 ? 2.323 -8.259 -4.905 1.00 89.50 93 GLY A CA 1
ATOM 682 C C . GLY A 1 93 ? 1.911 -9.547 -5.634 1.00 89.50 93 GLY A C 1
ATOM 683 O O . GLY A 1 93 ? 2.186 -10.652 -5.162 1.00 89.50 93 GLY A O 1
ATOM 684 N N . GLY A 1 94 ? 1.222 -9.405 -6.768 1.00 90.56 94 GLY A N 1
ATOM 685 C CA . GLY A 1 94 ? 0.721 -10.523 -7.576 1.00 90.56 94 GLY A CA 1
ATOM 686 C C . GLY A 1 94 ? -0.446 -11.285 -6.936 1.00 90.56 94 GLY A C 1
ATOM 687 O O . GLY A 1 94 ? -0.702 -12.427 -7.307 1.00 90.56 94 GLY A O 1
ATOM 688 N N . GLY A 1 95 ? -1.125 -10.669 -5.962 1.00 88.00 95 GLY A N 1
ATOM 689 C CA . GLY A 1 95 ? -2.128 -11.297 -5.102 1.00 88.00 95 GLY A CA 1
ATOM 690 C C . GLY A 1 95 ? -1.772 -11.114 -3.626 1.00 88.00 95 GLY A C 1
ATOM 691 O O . GLY A 1 95 ? -1.256 -10.069 -3.226 1.00 88.00 95 GLY A O 1
ATOM 692 N N . GLY A 1 96 ? -2.033 -12.130 -2.804 1.00 90.69 96 GLY A N 1
ATOM 693 C CA . GLY A 1 96 ? -1.695 -12.104 -1.383 1.00 90.69 96 GLY A CA 1
ATOM 694 C C . GLY A 1 96 ? -2.564 -11.133 -0.584 1.00 90.69 96 GLY A C 1
ATOM 695 O O . GLY A 1 96 ? -3.793 -11.245 -0.623 1.00 90.69 96 GLY A O 1
ATOM 696 N N . CYS A 1 97 ? -1.920 -10.237 0.174 1.00 93.62 97 CYS A N 1
ATOM 697 C CA . CYS A 1 97 ? -2.572 -9.366 1.152 1.00 93.62 97 CYS A CA 1
ATOM 698 C C . CYS A 1 97 ? -2.598 -7.891 0.733 1.00 93.62 97 CYS A C 1
ATOM 700 O O . CYS A 1 97 ? -1.590 -7.328 0.292 1.00 93.62 97 CYS A O 1
ATOM 702 N N . ALA A 1 98 ? -3.712 -7.224 1.009 1.00 95.69 98 ALA A N 1
ATOM 703 C CA . ALA A 1 98 ? -3.817 -5.772 1.009 1.00 95.69 98 ALA A CA 1
ATOM 704 C C . ALA A 1 98 ? -4.075 -5.242 2.422 1.00 95.69 98 ALA A C 1
ATOM 706 O O . ALA A 1 98 ? -4.653 -5.923 3.265 1.00 95.69 98 ALA A O 1
ATOM 707 N N . LEU A 1 99 ? -3.635 -4.012 2.653 1.00 95.88 99 LEU A N 1
ATOM 708 C CA . LEU A 1 99 ? -3.865 -3.240 3.860 1.00 95.88 99 LEU A CA 1
ATOM 709 C C . LEU A 1 99 ? -4.815 -2.096 3.535 1.00 95.88 99 LEU A C 1
ATOM 711 O O . LEU A 1 99 ? -4.528 -1.312 2.630 1.00 95.88 99 LEU A O 1
ATOM 715 N N . VAL A 1 100 ? -5.907 -1.994 4.285 1.00 96.25 100 VAL A N 1
ATOM 716 C CA . VAL A 1 100 ? -6.843 -0.867 4.245 1.00 96.25 100 VAL A CA 1
ATOM 717 C C . VAL A 1 100 ? -6.655 -0.032 5.503 1.00 96.25 100 VAL A C 1
ATOM 719 O O . VAL A 1 100 ? -6.705 -0.577 6.603 1.00 96.25 100 VAL A O 1
ATOM 722 N N . TRP A 1 101 ? -6.429 1.270 5.342 1.00 94.62 101 TRP A N 1
ATOM 723 C CA . TRP A 1 101 ? -6.302 2.226 6.439 1.00 94.62 101 TRP A CA 1
ATOM 724 C C . TRP A 1 101 ? -7.667 2.775 6.837 1.00 94.62 101 TRP A C 1
ATOM 726 O O . TRP A 1 101 ? -8.375 3.311 5.982 1.00 94.62 101 TRP A O 1
ATOM 736 N N . ILE A 1 102 ? -8.007 2.672 8.124 1.00 92.44 102 ILE A N 1
ATOM 737 C CA . ILE A 1 102 ? -9.259 3.181 8.686 1.00 92.44 102 ILE A CA 1
ATOM 738 C C . ILE A 1 102 ? -8.926 4.283 9.699 1.00 92.44 102 ILE A C 1
ATOM 740 O O . ILE A 1 102 ? -8.504 3.971 10.815 1.00 92.44 102 ILE A O 1
ATOM 744 N N . PRO A 1 103 ? -9.098 5.567 9.328 1.00 90.94 103 PRO A N 1
ATOM 745 C CA . PRO A 1 103 ? -8.976 6.674 10.270 1.00 90.94 103 PRO A CA 1
ATOM 746 C C . PRO A 1 103 ? -9.917 6.507 11.466 1.00 90.94 103 PRO A C 1
ATOM 748 O O . PRO A 1 103 ? -11.049 6.062 11.284 1.00 90.94 103 PRO A O 1
ATOM 751 N N . GLU A 1 104 ? -9.497 6.918 12.661 1.00 87.69 104 GLU A N 1
ATOM 752 C CA . GLU A 1 104 ? -10.335 6.860 13.874 1.00 87.69 104 GLU A CA 1
ATOM 753 C C . GLU A 1 104 ? -11.613 7.702 13.761 1.00 87.69 104 GLU A C 1
ATOM 755 O O . GLU A 1 104 ? -12.636 7.357 14.338 1.00 87.69 104 GLU A O 1
ATOM 760 N N . ALA A 1 105 ? -11.575 8.786 12.986 1.00 87.38 105 ALA A N 1
ATOM 761 C CA . ALA A 1 105 ? -12.724 9.641 12.704 1.00 87.38 105 ALA A CA 1
ATOM 762 C C . ALA A 1 105 ? -13.689 9.050 11.658 1.00 87.38 105 ALA A C 1
ATOM 764 O O . ALA A 1 105 ? -14.688 9.687 11.319 1.00 87.38 105 ALA A O 1
ATOM 765 N N . SER A 1 106 ? -13.391 7.870 11.104 1.00 87.50 106 SER A N 1
ATOM 766 C CA . SER A 1 106 ? -14.291 7.205 10.157 1.00 87.50 106 SER A CA 1
ATOM 767 C C . SER A 1 106 ? -15.568 6.750 10.864 1.00 87.50 106 SER A C 1
ATOM 769 O O . SER A 1 106 ? -15.510 6.364 12.032 1.00 87.50 106 SER A O 1
ATOM 771 N N . PRO A 1 107 ? -16.718 6.722 10.168 1.00 87.75 107 PRO A N 1
ATOM 772 C CA . PRO A 1 107 ? -17.923 6.116 10.713 1.00 87.75 107 PRO A CA 1
ATOM 773 C C . PRO A 1 107 ? -17.650 4.676 11.150 1.00 87.75 107 PRO A C 1
ATOM 775 O O . PRO A 1 107 ? -17.020 3.914 10.415 1.00 87.75 107 PRO A O 1
ATOM 778 N N . GLU A 1 108 ? -18.175 4.280 12.308 1.00 79.56 108 GLU A N 1
ATOM 779 C CA . GLU A 1 108 ? -18.036 2.909 12.816 1.00 79.56 108 GLU A CA 1
ATOM 780 C C . GLU A 1 108 ? -18.568 1.875 11.805 1.00 79.56 108 GLU A C 1
ATOM 782 O O . GLU A 1 108 ? -17.990 0.799 11.629 1.00 79.56 108 GLU A O 1
ATOM 787 N N . SER A 1 109 ? -19.609 2.246 11.049 1.00 88.44 109 SER A N 1
ATOM 788 C CA . SER A 1 109 ? -20.184 1.397 10.007 1.00 88.44 109 SER A CA 1
ATOM 789 C C . SER A 1 109 ? -19.254 1.188 8.809 1.00 88.44 109 SER A C 1
ATOM 791 O O . SER A 1 109 ? -19.282 0.109 8.225 1.00 88.44 109 SER A O 1
ATOM 793 N N . ALA A 1 110 ? -18.357 2.130 8.487 1.00 87.94 110 ALA A N 1
ATOM 794 C CA . ALA A 1 110 ? -17.481 2.030 7.315 1.00 87.94 110 ALA A CA 1
ATOM 795 C C . ALA A 1 110 ? -16.575 0.792 7.386 1.00 87.94 110 ALA A C 1
ATOM 797 O O . ALA A 1 110 ? -16.387 0.083 6.402 1.00 87.94 110 ALA A O 1
ATOM 798 N N . ALA A 1 111 ? -16.043 0.484 8.572 1.00 88.25 111 ALA A N 1
ATOM 799 C CA . ALA A 1 111 ? -15.212 -0.694 8.788 1.00 88.25 111 ALA A CA 1
ATOM 800 C C . ALA A 1 111 ? -16.011 -2.005 8.660 1.00 88.25 111 ALA A C 1
ATOM 802 O O . ALA A 1 111 ? -15.492 -3.008 8.157 1.00 88.25 111 ALA A O 1
ATOM 803 N N . VAL A 1 112 ? -17.249 -2.012 9.156 1.00 90.88 112 VAL A N 1
ATOM 804 C CA . VAL A 1 112 ? -18.140 -3.181 9.153 1.00 90.88 112 VAL A CA 1
ATOM 805 C C . VAL A 1 112 ? -18.641 -3.467 7.739 1.00 90.88 112 VAL A C 1
ATOM 807 O O . VAL A 1 112 ? -18.505 -4.592 7.263 1.00 90.88 112 VAL A O 1
ATOM 810 N N . GLU A 1 113 ? -19.141 -2.445 7.048 1.00 94.50 113 GLU A N 1
ATOM 811 C CA . GLU A 1 113 ? -19.637 -2.526 5.673 1.00 94.50 113 GLU A CA 1
ATOM 812 C C . GLU A 1 113 ? -18.522 -2.925 4.700 1.00 94.50 113 GLU A C 1
ATOM 814 O O . GLU A 1 113 ? -18.704 -3.850 3.908 1.00 94.50 113 GLU A O 1
ATOM 819 N N . LEU A 1 114 ? -17.332 -2.321 4.832 1.00 95.12 114 LEU A N 1
ATOM 820 C CA . LEU A 1 114 ? -16.142 -2.711 4.074 1.00 95.12 114 LEU A CA 1
ATOM 821 C C . LEU A 1 114 ? -15.848 -4.207 4.220 1.00 95.12 114 LEU A C 1
ATOM 823 O O . LEU A 1 114 ? -15.591 -4.895 3.235 1.00 95.12 114 LEU A O 1
ATOM 827 N N . LYS A 1 115 ? -15.840 -4.705 5.461 1.00 94.00 115 LYS A N 1
ATOM 828 C CA . LYS A 1 115 ? -15.516 -6.104 5.754 1.00 94.00 115 LYS A CA 1
ATOM 829 C C . LYS A 1 115 ? -16.559 -7.045 5.160 1.00 94.00 115 LYS A C 1
ATOM 831 O O . LYS A 1 115 ? -16.176 -7.994 4.487 1.00 94.00 115 LYS A O 1
ATOM 836 N N . ALA A 1 116 ? -17.843 -6.742 5.343 1.00 95.00 116 ALA A N 1
ATOM 837 C CA . ALA A 1 116 ? -18.932 -7.533 4.782 1.00 95.00 116 ALA A CA 1
ATOM 838 C C . ALA A 1 116 ? -18.858 -7.603 3.248 1.00 95.00 116 ALA A C 1
ATOM 840 O O . ALA A 1 116 ? -19.027 -8.672 2.663 1.00 95.00 116 ALA A O 1
ATOM 841 N N . GLU A 1 117 ? -18.554 -6.483 2.588 1.00 97.06 117 GLU A N 1
ATOM 842 C CA . GLU A 1 117 ? -18.405 -6.449 1.135 1.00 97.06 117 GLU A CA 1
ATOM 843 C C . GLU A 1 117 ? -17.181 -7.247 0.668 1.00 97.06 117 GLU A C 1
ATOM 845 O O . GLU A 1 117 ? -17.279 -8.026 -0.280 1.00 97.06 117 GLU A O 1
ATOM 850 N N . LEU A 1 118 ? -16.031 -7.109 1.331 1.00 96.00 118 LEU A N 1
ATOM 851 C CA . LEU A 1 118 ? -14.824 -7.865 0.986 1.00 96.00 118 LEU A CA 1
ATOM 852 C C . LEU A 1 118 ? -15.000 -9.377 1.201 1.00 96.00 118 LEU A C 1
ATOM 854 O O . LEU A 1 118 ? -14.633 -10.161 0.325 1.00 96.00 118 LEU A O 1
ATOM 858 N N . GLU A 1 119 ? -15.605 -9.791 2.312 1.00 95.56 119 GLU A N 1
ATOM 859 C CA . GLU A 1 119 ? -15.918 -11.199 2.588 1.00 95.56 119 GLU A CA 1
ATOM 860 C C . GLU A 1 119 ? -16.943 -11.754 1.588 1.00 95.56 119 GLU A C 1
ATOM 862 O O . GLU A 1 119 ? -16.787 -12.874 1.103 1.00 95.56 119 GLU A O 1
ATOM 867 N N . GLY A 1 120 ? -17.925 -10.943 1.178 1.00 95.81 120 GLY A N 1
ATOM 868 C CA . GLY A 1 120 ? -18.859 -11.279 0.098 1.00 95.81 120 GLY A CA 1
ATOM 869 C C . GLY A 1 120 ? -18.187 -11.470 -1.268 1.00 95.81 120 GLY A C 1
ATOM 870 O O . GLY A 1 120 ? -18.679 -12.239 -2.091 1.00 95.81 120 GLY A O 1
ATOM 871 N N . ASN A 1 121 ? -17.034 -10.832 -1.496 1.00 94.38 121 ASN A N 1
ATOM 872 C CA . ASN A 1 121 ? -16.180 -11.051 -2.670 1.00 94.38 121 ASN A CA 1
ATOM 873 C C . ASN A 1 121 ? -15.185 -12.221 -2.491 1.00 94.38 121 ASN A C 1
ATOM 875 O O . ASN A 1 121 ? -14.355 -12.461 -3.367 1.00 94.38 121 ASN A O 1
ATOM 879 N N . GLY A 1 122 ? -15.258 -12.958 -1.377 1.00 94.75 122 GLY A N 1
ATOM 880 C CA . GLY A 1 122 ? -14.422 -14.129 -1.103 1.00 94.75 122 GLY A CA 1
ATOM 881 C C . GLY A 1 122 ? -13.058 -13.820 -0.478 1.00 94.75 122 GLY A C 1
ATOM 882 O O . GLY A 1 122 ? -12.196 -14.698 -0.455 1.00 94.75 122 GLY A O 1
ATOM 883 N N . PHE A 1 123 ? -12.835 -12.602 0.026 1.00 95.38 123 PHE A N 1
ATOM 884 C CA . PHE A 1 123 ? -11.599 -12.244 0.729 1.00 95.38 123 PHE A CA 1
ATOM 885 C C . PHE A 1 123 ? -11.687 -12.559 2.223 1.00 95.38 123 PHE A C 1
ATOM 887 O O . PHE A 1 123 ? -12.716 -12.346 2.855 1.00 95.38 123 PHE A O 1
ATOM 894 N N . ALA A 1 124 ? -10.580 -13.002 2.820 1.00 93.69 124 ALA A N 1
ATOM 895 C CA . ALA A 1 124 ? -10.487 -13.125 4.275 1.00 93.69 124 ALA A CA 1
ATOM 896 C C . ALA A 1 124 ? -10.045 -11.790 4.886 1.00 93.69 124 ALA A C 1
ATOM 898 O O . ALA A 1 124 ? -8.999 -11.270 4.491 1.00 93.69 124 ALA A O 1
ATOM 899 N N . CYS A 1 125 ? -10.795 -11.262 5.856 1.00 92.00 125 CYS A N 1
ATOM 900 C CA . CYS A 1 125 ? -10.530 -9.962 6.471 1.00 92.00 125 CYS A CA 1
ATOM 901 C C . CYS A 1 125 ? -10.172 -10.066 7.957 1.00 92.00 125 CYS A C 1
ATOM 903 O O . CYS A 1 125 ? -10.895 -10.662 8.754 1.00 92.00 125 CYS A O 1
ATOM 905 N N . TYR A 1 126 ? -9.087 -9.396 8.344 1.00 90.06 126 TYR A N 1
ATOM 906 C CA . TYR A 1 126 ? -8.590 -9.365 9.717 1.00 90.06 126 TYR A CA 1
ATOM 907 C C . TYR A 1 126 ? -8.451 -7.929 10.201 1.00 90.06 126 TYR A C 1
ATOM 909 O O . TYR A 1 126 ? -7.781 -7.123 9.556 1.00 90.06 126 TYR A O 1
ATOM 917 N N . ASP A 1 127 ? -9.045 -7.631 11.352 1.00 87.19 127 ASP A N 1
ATOM 918 C CA . ASP A 1 127 ? -8.887 -6.348 12.029 1.00 87.19 127 ASP A CA 1
ATOM 919 C C . ASP A 1 127 ? -7.554 -6.358 12.797 1.00 87.19 127 ASP A C 1
ATOM 921 O O . ASP A 1 127 ? -7.267 -7.282 13.562 1.00 87.19 127 ASP A O 1
ATOM 925 N N . THR A 1 128 ? -6.696 -5.367 12.559 1.00 85.25 128 THR A N 1
ATOM 926 C CA . THR A 1 128 ? -5.371 -5.285 13.180 1.00 85.25 128 THR A CA 1
ATOM 927 C C . THR A 1 128 ? -4.968 -3.846 13.492 1.00 85.25 128 THR A C 1
ATOM 929 O O . THR A 1 128 ? -5.550 -2.895 12.982 1.00 85.25 128 THR A O 1
ATOM 932 N N . ALA A 1 129 ? -3.956 -3.687 14.341 1.00 82.88 129 ALA A N 1
ATOM 933 C CA . ALA A 1 129 ? -3.312 -2.412 14.633 1.00 82.88 129 ALA A CA 1
ATOM 934 C C . ALA A 1 129 ? -1.852 -2.472 14.172 1.00 82.88 129 ALA A C 1
ATOM 936 O O . ALA A 1 129 ? -1.180 -3.493 14.348 1.00 82.88 129 ALA A O 1
ATOM 937 N N . ILE A 1 130 ? -1.349 -1.381 13.596 1.00 83.44 130 ILE A N 1
ATOM 938 C CA . ILE A 1 130 ? 0.042 -1.280 13.130 1.00 83.44 130 ILE A CA 1
ATOM 939 C C . ILE A 1 130 ? 0.900 -0.621 14.220 1.00 83.44 130 ILE A C 1
ATOM 941 O O . ILE A 1 130 ? 0.402 0.155 15.029 1.00 83.44 130 ILE A O 1
ATOM 945 N N . GLY A 1 131 ? 2.200 -0.928 14.255 1.00 80.69 131 GLY A N 1
ATOM 946 C CA . GLY A 1 131 ? 3.137 -0.299 15.197 1.00 80.69 131 GLY A CA 1
ATOM 947 C C . GLY A 1 131 ? 3.112 -0.906 16.600 1.00 80.69 131 GLY A C 1
ATOM 948 O O . GLY A 1 131 ? 3.528 -0.267 17.560 1.00 80.69 131 GLY A O 1
ATOM 949 N N . GLY A 1 132 ? 2.624 -2.144 16.728 1.00 79.12 132 GLY A N 1
ATOM 950 C CA . GLY A 1 132 ? 2.665 -2.883 17.984 1.00 79.12 132 GLY A CA 1
ATOM 951 C C . GLY A 1 132 ? 4.090 -3.222 18.434 1.00 79.12 132 GLY A C 1
ATOM 952 O O . GLY A 1 132 ? 5.052 -3.176 17.669 1.00 79.12 132 GLY A O 1
ATOM 953 N N . HIS A 1 133 ? 4.218 -3.608 19.699 1.00 80.50 133 HIS A N 1
ATOM 954 C CA . HIS A 1 133 ? 5.498 -4.017 20.272 1.00 80.50 133 HIS A CA 1
ATOM 955 C C . HIS A 1 133 ? 6.073 -5.259 19.570 1.00 80.50 133 HIS A C 1
ATOM 957 O O . HIS A 1 133 ? 5.322 -6.159 19.190 1.00 80.50 133 HIS A O 1
ATOM 963 N N . GLY A 1 134 ? 7.404 -5.323 19.471 1.00 84.62 134 GLY A N 1
ATOM 964 C CA . GLY A 1 134 ? 8.142 -6.483 18.961 1.00 84.62 134 GLY A CA 1
ATOM 965 C C . GLY A 1 134 ? 8.197 -7.653 19.955 1.00 84.62 134 GLY A C 1
ATOM 966 O O . GLY A 1 134 ? 7.201 -8.000 20.590 1.00 84.62 134 GLY A O 1
ATOM 967 N N . LEU A 1 135 ? 9.374 -8.273 20.102 1.00 89.50 135 LEU A N 1
ATOM 968 C CA . LEU A 1 135 ? 9.575 -9.372 21.051 1.00 89.50 135 LEU A CA 1
ATOM 969 C C . LEU A 1 135 ? 9.235 -8.924 22.480 1.00 89.50 135 LEU A C 1
ATOM 971 O O . LEU A 1 135 ? 9.768 -7.931 22.974 1.00 89.50 135 LEU A O 1
ATOM 975 N N . ARG A 1 136 ? 8.374 -9.690 23.154 1.00 83.00 136 ARG A N 1
ATOM 976 C CA . ARG A 1 136 ? 8.042 -9.506 24.568 1.00 83.00 136 ARG A CA 1
ATOM 977 C C . ARG A 1 136 ? 8.060 -10.844 25.285 1.00 83.00 136 ARG A C 1
ATOM 979 O O . ARG A 1 136 ? 7.615 -11.846 24.732 1.00 83.00 136 ARG A O 1
ATOM 986 N N . VAL A 1 137 ? 8.548 -10.832 26.521 1.00 88.31 137 VAL A N 1
ATOM 987 C CA . VAL A 1 137 ? 8.363 -11.944 27.452 1.00 88.31 137 VAL A CA 1
ATOM 988 C C . VAL A 1 137 ? 7.023 -11.726 28.135 1.00 88.31 137 VAL A C 1
ATOM 990 O O . VAL A 1 137 ? 6.804 -10.694 28.767 1.00 88.31 137 VAL A O 1
ATOM 993 N N . CYS A 1 138 ? 6.116 -12.672 27.946 1.00 80.81 138 CYS A N 1
ATOM 994 C CA . CYS A 1 138 ? 4.789 -12.652 28.536 1.00 80.81 138 CYS A CA 1
ATOM 995 C C . CYS A 1 138 ? 4.759 -13.693 29.653 1.00 80.81 138 CYS A C 1
ATOM 997 O O . CYS A 1 138 ? 5.095 -14.850 29.411 1.00 80.81 138 CYS A O 1
ATOM 999 N N . ASP A 1 139 ? 4.382 -13.282 30.860 1.00 83.31 139 ASP A N 1
ATOM 1000 C CA . ASP A 1 139 ? 4.000 -14.224 31.912 1.00 83.31 139 ASP A CA 1
ATOM 1001 C C . ASP A 1 139 ? 2.544 -14.690 31.700 1.00 83.31 139 ASP A C 1
ATOM 1003 O O . ASP A 1 139 ? 1.804 -14.118 30.892 1.00 83.31 139 ASP A O 1
ATOM 1007 N N . ASP A 1 140 ? 2.102 -15.712 32.435 1.00 75.88 140 ASP A N 1
ATOM 1008 C CA . ASP A 1 140 ? 0.742 -16.257 32.295 1.00 75.88 140 ASP A CA 1
ATOM 1009 C C . ASP A 1 140 ? -0.357 -15.212 32.570 1.00 75.88 140 ASP A C 1
ATOM 1011 O O . ASP A 1 140 ? -1.465 -15.295 32.027 1.00 75.88 140 ASP A O 1
ATOM 1015 N N . SER A 1 141 ? -0.046 -14.170 33.348 1.00 72.12 141 SER A N 1
ATOM 1016 C CA . SER A 1 141 ? -0.969 -13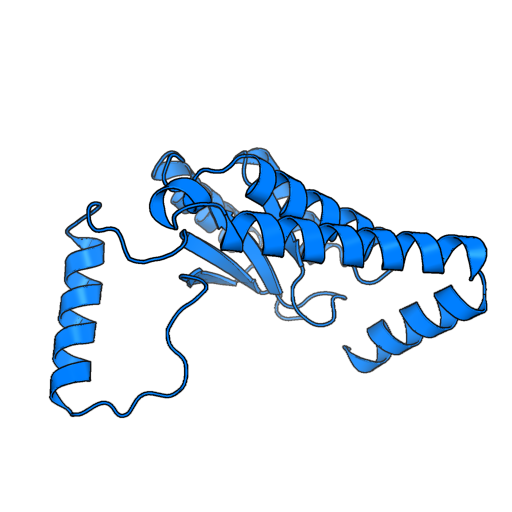.074 33.647 1.00 72.12 141 SER A CA 1
ATOM 1017 C C . SER A 1 141 ? -1.129 -12.082 32.486 1.00 72.12 141 SER A C 1
ATOM 1019 O O . SER A 1 141 ? -2.105 -11.330 32.443 1.00 72.12 141 SER A O 1
ATOM 1021 N N . PHE A 1 142 ? -0.217 -12.085 31.510 1.00 65.69 142 PHE A N 1
ATOM 1022 C CA . PHE A 1 142 ? -0.356 -11.319 30.273 1.00 65.69 142 PHE A CA 1
ATOM 1023 C C . PHE A 1 142 ? -1.460 -11.886 29.377 1.00 65.69 142 PHE A C 1
ATOM 1025 O O . PHE A 1 142 ? -2.230 -11.123 28.802 1.00 65.69 142 PHE A O 1
ATOM 1032 N N . THR A 1 143 ? -1.583 -13.212 29.274 1.00 62.38 143 THR A N 1
ATOM 1033 C CA . THR A 1 143 ? -2.632 -13.866 28.472 1.00 62.38 143 THR A CA 1
ATOM 1034 C C . THR A 1 143 ? -4.023 -13.542 29.010 1.00 62.38 143 THR A C 1
ATOM 1036 O O . THR A 1 143 ? -4.921 -13.201 28.240 1.00 62.38 143 THR A O 1
ATOM 1039 N N . ALA A 1 144 ? -4.175 -13.565 30.339 1.00 60.09 144 ALA A N 1
ATOM 1040 C CA . ALA A 1 144 ? -5.410 -13.189 31.021 1.00 60.09 144 ALA A CA 1
ATOM 1041 C C . ALA A 1 144 ? -5.757 -11.703 30.811 1.00 60.09 144 ALA A C 1
ATOM 1043 O O . ALA A 1 144 ? -6.891 -11.383 30.454 1.00 60.09 144 ALA A O 1
ATOM 1044 N N . ARG A 1 145 ? -4.767 -10.805 30.937 1.00 63.56 145 ARG A N 1
ATOM 1045 C CA . ARG A 1 145 ? -4.943 -9.367 30.676 1.00 63.56 145 ARG A CA 1
ATOM 1046 C C . ARG A 1 145 ? -5.244 -9.061 29.216 1.00 63.56 145 ARG A C 1
ATOM 1048 O O . ARG A 1 145 ? -6.088 -8.228 28.944 1.00 63.56 145 ARG A O 1
ATOM 1055 N N . ARG A 1 146 ? -4.633 -9.768 28.263 1.00 58.41 146 ARG A N 1
ATOM 1056 C CA . ARG A 1 146 ? -4.900 -9.576 26.832 1.00 58.41 146 ARG A CA 1
ATOM 1057 C C . ARG A 1 146 ? -6.296 -10.053 26.435 1.00 58.41 146 ARG A C 1
ATOM 1059 O O . ARG A 1 146 ? -6.917 -9.422 25.588 1.00 58.41 146 ARG A O 1
ATOM 1066 N N . ALA A 1 147 ? -6.792 -11.135 27.037 1.00 58.59 147 ALA A N 1
ATOM 1067 C CA . ALA A 1 147 ? -8.183 -11.548 26.867 1.00 58.59 147 ALA A CA 1
ATOM 1068 C C . ALA A 1 147 ? -9.140 -10.488 27.437 1.00 58.59 147 ALA A C 1
ATOM 1070 O O . ALA A 1 147 ? -10.096 -10.126 26.761 1.00 58.59 147 ALA A O 1
ATOM 1071 N N . GLN A 1 148 ? -8.836 -9.932 28.617 1.00 55.38 148 GLN A N 1
ATOM 1072 C CA . GLN A 1 148 ? -9.602 -8.836 29.221 1.00 55.38 148 GLN A CA 1
ATOM 1073 C C . GLN A 1 148 ? -9.537 -7.534 28.412 1.00 55.38 148 GLN A C 1
ATOM 1075 O O . GLN A 1 148 ? -10.578 -6.936 28.200 1.00 55.38 148 GLN A O 1
ATOM 1080 N N . ASP A 1 149 ? -8.377 -7.122 27.896 1.00 57.12 149 ASP A N 1
ATOM 1081 C CA . ASP A 1 149 ? -8.221 -5.929 27.048 1.00 57.12 149 ASP A CA 1
ATOM 1082 C C . ASP A 1 149 ? -8.898 -6.104 25.685 1.00 57.12 149 ASP A C 1
ATOM 1084 O O . ASP A 1 149 ? -9.441 -5.153 25.133 1.00 57.12 149 ASP A O 1
ATOM 1088 N N . MET A 1 150 ? -8.886 -7.316 25.122 1.00 51.12 150 MET A N 1
ATOM 1089 C CA . MET A 1 150 ? -9.607 -7.619 23.885 1.00 51.12 150 MET A CA 1
ATOM 1090 C C . MET A 1 150 ? -11.124 -7.602 24.108 1.00 51.12 150 MET A C 1
ATOM 1092 O O . MET A 1 150 ? -11.843 -7.088 23.259 1.00 51.12 150 MET A O 1
ATOM 1096 N N . MET A 1 151 ? -11.598 -8.088 25.261 1.00 41.69 151 MET A N 1
ATOM 1097 C CA . MET A 1 151 ? -13.001 -7.992 25.685 1.00 41.69 151 MET A CA 1
ATOM 1098 C C . MET A 1 151 ? -13.396 -6.534 25.968 1.00 41.69 151 MET A C 1
ATOM 1100 O O . MET A 1 151 ? -14.419 -6.068 25.482 1.00 41.69 151 MET A O 1
ATOM 1104 N N . MET A 1 152 ? -12.536 -5.779 26.660 1.00 42.78 152 MET A N 1
ATOM 1105 C CA . MET A 1 152 ? -12.745 -4.361 26.939 1.00 42.78 152 MET A CA 1
ATOM 1106 C C . MET A 1 152 ? -12.724 -3.527 25.664 1.00 42.78 152 MET A C 1
ATOM 1108 O O . MET A 1 152 ? -13.518 -2.617 25.574 1.00 42.78 152 MET A O 1
ATOM 1112 N N . ARG A 1 153 ? -11.923 -3.843 24.640 1.00 45.75 153 ARG A N 1
ATOM 1113 C CA . ARG A 1 153 ? -11.963 -3.148 23.333 1.00 45.75 153 ARG A CA 1
ATOM 1114 C C . ARG A 1 153 ? -13.217 -3.448 22.507 1.00 45.75 153 ARG A C 1
ATOM 1116 O O . ARG A 1 153 ? -13.540 -2.674 21.614 1.00 45.75 153 ARG A O 1
ATOM 1123 N N . ILE A 1 154 ? -13.901 -4.559 22.784 1.00 43.88 154 ILE A N 1
ATOM 1124 C CA . ILE A 1 154 ? -15.227 -4.860 22.223 1.00 43.88 154 ILE A CA 1
ATOM 1125 C C . ILE A 1 154 ? -16.314 -4.077 22.985 1.00 43.88 154 ILE A C 1
ATOM 1127 O O . ILE A 1 154 ? -17.316 -3.695 22.389 1.00 43.88 154 ILE A O 1
ATOM 1131 N N . GLU A 1 155 ? -16.107 -3.795 24.276 1.00 35.69 155 GLU A N 1
ATOM 1132 C CA . GLU A 1 155 ? -17.061 -3.076 25.139 1.00 35.69 155 GLU A CA 1
ATOM 1133 C C . GLU A 1 155 ? -16.809 -1.556 25.244 1.00 35.69 155 GLU A C 1
ATOM 1135 O O . GLU A 1 155 ? -17.724 -0.799 25.564 1.00 35.69 155 GLU A O 1
ATOM 1140 N N . SER A 1 156 ? -15.597 -1.081 24.954 1.00 37.12 156 SER A N 1
ATOM 1141 C CA . SER A 1 156 ? -15.184 0.318 25.007 1.00 37.12 156 SER A CA 1
ATOM 1142 C C . SER A 1 156 ? -14.626 0.755 23.653 1.00 37.12 156 SER A C 1
ATOM 1144 O O . SER A 1 156 ? -13.453 0.599 23.317 1.00 37.12 156 SER A O 1
ATOM 1146 N N . SER A 1 157 ? -15.475 1.419 22.876 1.00 41.41 157 SER A N 1
ATOM 1147 C CA . SER A 1 157 ? -15.091 2.244 21.727 1.00 41.41 157 SER A CA 1
ATOM 1148 C C . SER A 1 157 ? -14.279 3.496 22.127 1.00 41.41 157 SER A C 1
ATOM 1150 O O . SER A 1 157 ? -14.359 4.531 21.471 1.00 41.41 157 SER A O 1
ATOM 1152 N N . GLN A 1 158 ? -13.509 3.447 23.224 1.00 46.03 158 GLN A N 1
ATOM 1153 C CA . GLN A 1 158 ? -12.781 4.582 23.798 1.00 46.03 158 GLN A CA 1
ATOM 1154 C C . GLN A 1 158 ? -11.533 4.131 24.589 1.00 46.03 158 GLN A C 1
ATOM 1156 O O . GLN A 1 158 ? -11.587 4.040 25.811 1.00 46.03 158 GLN A O 1
ATOM 1161 N N . ALA A 1 159 ? -10.393 3.887 23.928 1.00 31.20 159 ALA A N 1
ATOM 1162 C CA . ALA A 1 159 ? -9.059 4.068 24.531 1.00 31.20 159 ALA A CA 1
ATOM 1163 C C . ALA A 1 159 ? -7.944 4.044 23.469 1.00 31.20 159 ALA A C 1
ATOM 1165 O O . ALA A 1 159 ? -7.693 3.030 22.814 1.00 31.20 159 ALA A O 1
ATOM 1166 N N . ALA A 1 160 ? -7.271 5.186 23.338 1.00 39.81 160 ALA A N 1
ATOM 1167 C CA . ALA A 1 160 ? -6.114 5.432 22.492 1.00 39.81 160 ALA A CA 1
ATOM 1168 C C . ALA A 1 160 ? -4.901 4.605 22.946 1.00 39.81 160 ALA A C 1
ATOM 1170 O O . ALA A 1 160 ? -4.416 4.820 24.047 1.00 39.81 160 ALA A O 1
ATOM 1171 N N . ASP A 1 161 ? -4.445 3.668 22.109 1.00 37.97 161 ASP A N 1
ATOM 1172 C CA . ASP A 1 161 ? -3.057 3.148 22.080 1.00 37.97 161 ASP A CA 1
ATOM 1173 C C . ASP A 1 161 ? -2.802 2.220 20.867 1.00 37.97 161 ASP A C 1
ATOM 1175 O O . ASP A 1 161 ? -1.915 1.363 20.855 1.00 37.97 161 ASP A O 1
ATOM 1179 N N . ALA A 1 162 ? -3.583 2.373 19.797 1.00 38.09 162 ALA A N 1
ATOM 1180 C CA . ALA A 1 162 ? -3.380 1.677 18.535 1.00 38.09 162 ALA A CA 1
ATOM 1181 C C . ALA A 1 162 ? -3.343 2.725 17.425 1.00 38.09 162 ALA A C 1
ATOM 1183 O O . ALA A 1 162 ? -4.288 3.487 17.271 1.00 38.09 162 ALA A O 1
ATOM 1184 N N . LEU A 1 163 ? -2.247 2.780 16.668 1.00 41.94 163 LEU A N 1
ATOM 1185 C CA . LEU A 1 163 ? -2.119 3.639 15.493 1.00 41.94 163 LEU A CA 1
ATOM 1186 C C . LEU A 1 163 ? -3.073 3.139 14.399 1.00 41.94 163 LEU A C 1
ATOM 1188 O O . LEU A 1 163 ? -2.655 2.414 13.498 1.00 41.94 163 LEU A O 1
ATOM 1192 N N . SER A 1 164 ? -4.347 3.529 14.500 1.00 48.44 164 SER A N 1
ATOM 1193 C CA . SER A 1 164 ? -5.462 3.181 13.611 1.00 48.44 164 SER A CA 1
ATOM 1194 C C . SER A 1 164 ? -5.752 1.677 13.457 1.00 48.44 164 SER A C 1
ATOM 1196 O O . SER A 1 164 ? -4.892 0.808 13.636 1.00 48.44 164 SER A O 1
ATOM 1198 N N . LEU A 1 165 ? -6.986 1.360 13.071 1.00 45.03 165 LEU A N 1
ATOM 1199 C CA . LEU A 1 165 ? -7.349 0.012 12.658 1.00 45.03 165 LEU A CA 1
ATOM 1200 C C . LEU A 1 165 ? -6.974 -0.163 11.185 1.00 45.03 165 LEU A C 1
ATOM 1202 O O . LEU A 1 165 ? -7.529 0.478 10.296 1.00 45.03 165 LEU A O 1
ATOM 1206 N N . ALA A 1 166 ? -6.029 -1.053 10.915 1.00 49.38 166 ALA A N 1
ATOM 1207 C CA . ALA A 1 166 ? -5.801 -1.555 9.575 1.00 49.38 166 ALA A CA 1
ATOM 1208 C C . ALA A 1 166 ? -6.583 -2.850 9.385 1.00 49.38 166 ALA A C 1
ATOM 1210 O O . ALA A 1 166 ? -6.544 -3.734 10.239 1.00 49.38 166 ALA A O 1
ATOM 1211 N N . LYS A 1 167 ? -7.260 -2.999 8.246 1.00 52.97 167 LYS A N 1
ATOM 1212 C CA . LYS A 1 167 ? -7.790 -4.305 7.841 1.00 52.97 167 LYS A CA 1
ATOM 1213 C C . LYS A 1 167 ? -6.844 -4.960 6.857 1.00 52.97 167 LYS A C 1
ATOM 1215 O O . LYS A 1 167 ? -6.504 -4.366 5.833 1.00 52.97 167 LYS A O 1
ATOM 1220 N N . LEU A 1 168 ? -6.420 -6.178 7.177 1.00 50.44 168 LEU A N 1
ATOM 1221 C CA . LEU A 1 168 ? -5.678 -7.028 6.260 1.00 50.44 168 LEU A CA 1
ATOM 1222 C C . LEU A 1 168 ? -6.681 -7.895 5.494 1.00 50.44 168 LEU A C 1
ATOM 1224 O O . LEU A 1 168 ? -7.405 -8.671 6.113 1.00 50.44 168 LEU A O 1
ATOM 1228 N N . ALA A 1 169 ? -6.732 -7.760 4.172 1.00 54.31 169 ALA A N 1
ATOM 1229 C CA . ALA A 1 169 ? -7.547 -8.604 3.301 1.00 54.31 169 ALA A CA 1
ATOM 1230 C C . ALA A 1 169 ? -6.644 -9.566 2.518 1.00 54.31 169 ALA A C 1
ATOM 1232 O O . ALA A 1 169 ? -5.693 -9.106 1.887 1.00 54.31 169 ALA A O 1
ATOM 1233 N N . TRP A 1 170 ? -6.915 -10.874 2.554 1.00 46.06 170 TRP A N 1
ATOM 1234 C CA . TRP A 1 170 ? -6.122 -11.913 1.878 1.00 46.06 170 TRP A CA 1
ATOM 1235 C C . TRP A 1 170 ? -6.914 -12.613 0.769 1.00 46.06 170 TRP A C 1
ATOM 1237 O O . TRP A 1 170 ? -8.089 -12.931 0.948 1.00 46.06 170 TRP A O 1
ATOM 1247 N N . SER A 1 171 ? -6.251 -12.864 -0.366 1.00 49.38 171 SER A N 1
ATOM 1248 C CA . SER A 1 171 ? -6.870 -13.387 -1.596 1.00 49.38 171 SER A CA 1
ATOM 1249 C C . SER A 1 171 ? -6.614 -14.865 -1.908 1.00 49.38 171 SER A C 1
ATOM 1251 O O . SER A 1 171 ? -7.131 -15.349 -2.905 1.00 49.38 171 SER A O 1
ATOM 1253 N N . GLY A 1 172 ? -5.870 -15.616 -1.090 1.00 38.66 172 GLY A N 1
ATOM 1254 C CA . GLY A 1 172 ? -5.761 -17.079 -1.241 1.00 38.66 172 GLY A CA 1
ATOM 1255 C C . GLY A 1 172 ? -4.951 -17.617 -2.433 1.00 38.66 172 GLY A C 1
ATOM 1256 O O . GLY A 1 172 ? -4.681 -18.816 -2.455 1.00 38.66 172 GLY A O 1
ATOM 1257 N N . ILE A 1 173 ? -4.563 -16.765 -3.393 1.00 43.94 173 ILE A N 1
ATOM 1258 C CA . ILE A 1 173 ? -3.856 -17.126 -4.642 1.00 43.94 173 ILE A CA 1
ATOM 1259 C C . ILE A 1 173 ? -2.333 -17.057 -4.473 1.00 43.94 173 ILE A C 1
ATOM 1261 O O . ILE A 1 173 ? -1.840 -16.058 -3.893 1.00 43.94 173 ILE A O 1
#

Organism: NCBI:txid78921

Sequence (173 aa):
NTKQMVAGVAAFRERYPSVVNPLLDAVDGIAETFQALVATTPAAQLANHPDVARLIGLNHVLLSLLGVSHTALDTIRDVARRHGLAAKMTGGGGGGCALVWIPEASPESAAVELKAELEGNGFACYDTAIGGHGLRVCDDSFTARRAQDMMMRIESSQAADALSLAKLAWSGI

Foldseek 3Di:
DLVVLVVLLVVVCVVCVVPSVVLVVVLVVLVVVVVVCVVPDDLLVLLADPVVLVSQQVNQVSSVVSVQEDPLQVVLQVLQVVLVWHKHDDDRGPFFKMKIRDRLPRPPVSVVVSCVVLVVVVKDKDKDFPPDDDDDDDDPVNVVVVVVVVVVVVVDSDDDDGSGIMMMIHDPD

pLDDT: mean 84.74, std 18.66, range [31.2, 98.62]